Protein AF-A0ABD0NHE2-F1 (afdb_monomer_lite)

Sequence (62 aa):
VGTMKIASFNIQRMGSSKLSDKKVVKHLIKIFSRYSIIVILEVVDKSGKAIDKFLQELNKTT

Foldseek 3Di:
DDDAFEEEDEDAQAEDVQLVDPVSLVVVLVVVVVHPYYHYPNDNYPPCVSVVVSVVVSVVVD

Secondary structure (DSSP, 8-state):
-PPP-EEEEEEEEESHHHHT-HHHHHHHHHHHTT-SEEEEEEE--TTSHHHHHHHHHHHTT-

pLDDT: mean 95.04, std 7.86, range [56.44, 98.25]

Organism: Cirrhinus mrigala (NCBI:txid683832)

InterPro domains:
  IPR016202 Deoxyribonuclease I [PR00130] (14-43)
  IPR016202 Deoxyribonuclease I [PR00130] (44-62)
  IPR036691 Endonuclease/exonuclease/phosphatase superfamily [G3DSA:3.60.10.10] (4-62)
  IPR036691 Endonuclease/exonuclease/phosphatase superfamily [SSF56219] (4-60)

Structure (mmCIF, N/CA/C/O backbone):
data_AF-A0ABD0NHE2-F1
#
_entry.id   AF-A0ABD0NHE2-F1
#
loop_
_atom_site.group_PDB
_atom_site.id
_atom_site.type_symbol
_atom_site.label_atom_id
_atom_site.label_alt_id
_atom_site.label_comp_id
_atom_site.label_asym_id
_atom_site.label_entity_id
_atom_site.label_seq_id
_atom_site.pdbx_PDB_ins_code
_atom_site.Cartn_x
_atom_site.Cartn_y
_atom_site.Cartn_z
_atom_site.occupancy
_atom_site.B_iso_or_equiv
_atom_site.auth_seq_id
_atom_site.auth_comp_id
_atom_site.auth_asym_id
_atom_site.auth_atom_id
_atom_site.pdbx_PDB_model_num
ATOM 1 N N . VAL A 1 1 ? 0.990 -25.777 -6.031 1.00 56.75 1 VAL A N 1
ATOM 2 C CA . VAL A 1 1 ? 2.011 -24.702 -6.051 1.00 56.75 1 VAL A CA 1
ATOM 3 C C . VAL A 1 1 ? 1.292 -23.398 -6.356 1.00 56.75 1 VAL A C 1
ATOM 5 O O . VAL A 1 1 ? 0.566 -23.362 -7.340 1.00 56.75 1 VAL A O 1
ATOM 8 N N . GLY A 1 2 ? 1.376 -22.386 -5.489 1.00 79.62 2 GLY A N 1
ATOM 9 C CA . GLY A 1 2 ? 0.731 -21.093 -5.742 1.00 79.62 2 GLY A CA 1
ATOM 10 C C . GLY A 1 2 ? 1.511 -20.288 -6.781 1.00 79.62 2 GLY A C 1
ATOM 11 O O . GLY A 1 2 ? 2.735 -20.221 -6.708 1.00 79.62 2 GLY A O 1
ATOM 12 N N . THR A 1 3 ? 0.825 -19.691 -7.756 1.00 92.00 3 THR A N 1
ATOM 13 C CA . THR A 1 3 ? 1.459 -18.797 -8.736 1.00 92.00 3 THR A CA 1
ATOM 14 C C . THR A 1 3 ? 1.667 -17.416 -8.116 1.00 92.00 3 THR A C 1
ATOM 16 O O . THR A 1 3 ? 0.700 -16.777 -7.699 1.00 92.00 3 THR A O 1
ATOM 19 N N . MET A 1 4 ? 2.913 -16.938 -8.080 1.00 96.06 4 MET A N 1
ATOM 20 C CA . MET A 1 4 ? 3.235 -15.569 -7.666 1.00 96.06 4 MET A CA 1
ATOM 21 C C . MET A 1 4 ? 2.675 -14.567 -8.684 1.00 96.06 4 MET A C 1
ATOM 23 O O . MET A 1 4 ? 2.916 -14.700 -9.883 1.00 96.06 4 MET A O 1
ATOM 27 N N . LYS A 1 5 ? 1.929 -13.561 -8.213 1.00 96.62 5 LYS A N 1
ATOM 28 C CA . LYS 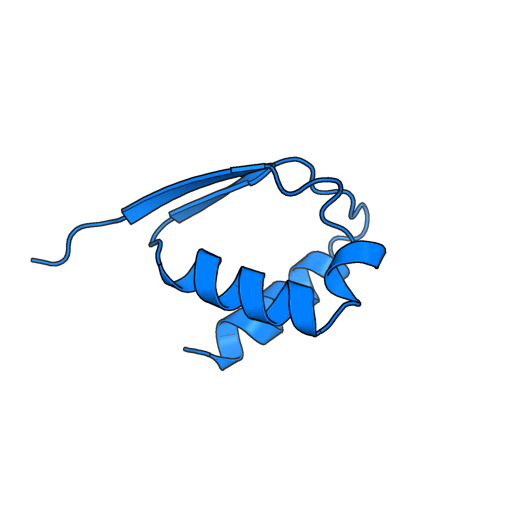A 1 5 ? 1.342 -12.516 -9.069 1.00 96.62 5 LYS A CA 1
ATOM 29 C C . LYS A 1 5 ? 2.059 -11.190 -8.845 1.00 96.62 5 LYS A C 1
ATOM 31 O O . LYS A 1 5 ? 2.103 -10.709 -7.716 1.00 96.62 5 LYS A O 1
ATOM 36 N N . ILE A 1 6 ? 2.584 -10.599 -9.916 1.00 97.88 6 ILE A N 1
ATOM 37 C CA . ILE A 1 6 ? 3.348 -9.346 -9.883 1.00 97.88 6 ILE A CA 1
ATOM 38 C C . ILE A 1 6 ? 2.641 -8.307 -10.758 1.00 97.88 6 ILE A C 1
ATOM 40 O O . ILE A 1 6 ? 2.169 -8.646 -11.842 1.00 97.88 6 ILE A O 1
ATOM 44 N N . ALA A 1 7 ? 2.558 -7.057 -10.299 1.00 98.19 7 ALA A N 1
ATOM 45 C CA . ALA A 1 7 ? 1.978 -5.954 -11.065 1.00 98.19 7 ALA A CA 1
ATOM 46 C C . ALA A 1 7 ? 2.724 -4.629 -10.869 1.00 98.19 7 ALA A C 1
ATOM 48 O O . ALA A 1 7 ? 3.433 -4.426 -9.885 1.00 98.19 7 ALA A O 1
ATOM 49 N N . SER A 1 8 ? 2.500 -3.696 -11.791 1.00 98.25 8 SER A N 1
ATOM 50 C CA . SER A 1 8 ? 2.774 -2.274 -11.604 1.00 98.25 8 SER A CA 1
ATOM 51 C C . SER A 1 8 ? 1.484 -1.481 -11.801 1.00 98.25 8 SER A C 1
ATOM 53 O O . SER A 1 8 ? 0.625 -1.860 -12.60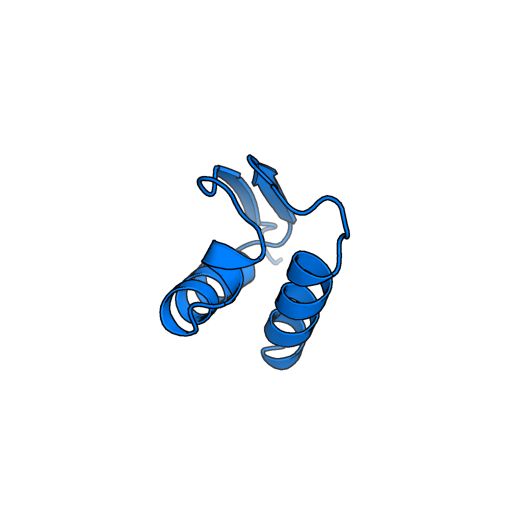1 1.00 98.25 8 SER A O 1
ATOM 55 N N . PHE A 1 9 ? 1.313 -0.399 -11.045 1.00 98.25 9 PHE A N 1
ATOM 56 C CA . PHE A 1 9 ? 0.129 0.445 -11.146 1.00 98.25 9 PHE A CA 1
ATOM 57 C C . PHE A 1 9 ? 0.482 1.913 -10.911 1.00 98.25 9 PHE A C 1
ATOM 59 O O . PHE A 1 9 ? 0.962 2.292 -9.842 1.00 98.25 9 PHE A O 1
ATOM 66 N N . ASN A 1 10 ? 0.228 2.751 -11.917 1.00 98.19 10 ASN A N 1
ATOM 67 C CA . ASN A 1 10 ? 0.294 4.195 -11.755 1.00 98.19 10 ASN A CA 1
ATOM 68 C C . ASN A 1 10 ? -1.028 4.714 -11.167 1.00 98.19 10 ASN A C 1
ATOM 70 O O . ASN A 1 10 ? -2.059 4.718 -11.843 1.00 98.19 10 ASN A O 1
ATOM 74 N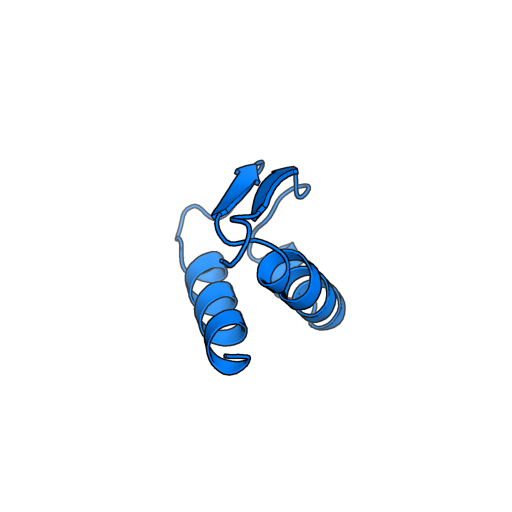 N . ILE A 1 11 ? -0.989 5.145 -9.903 1.00 97.88 11 ILE A N 1
ATOM 75 C CA . ILE A 1 11 ? -2.129 5.738 -9.208 1.00 97.88 11 ILE A CA 1
ATOM 76 C C . ILE A 1 11 ? -1.916 7.244 -9.190 1.00 97.88 11 ILE A C 1
ATOM 78 O O . ILE A 1 11 ? -1.136 7.748 -8.387 1.00 97.88 11 ILE A O 1
ATOM 82 N N . GLN A 1 12 ? -2.673 7.956 -10.027 1.00 97.81 12 GLN A N 1
ATOM 83 C CA . GLN A 1 12 ? -2.553 9.404 -10.176 1.00 97.81 12 GLN A CA 1
ATOM 84 C C . GLN A 1 12 ? -2.457 10.103 -8.812 1.00 97.81 12 GLN A C 1
ATOM 86 O O . GLN A 1 12 ? -3.417 10.061 -8.037 1.00 97.81 12 GLN A O 1
ATOM 91 N N . ARG A 1 13 ? -1.339 10.775 -8.530 1.00 96.69 13 ARG A N 1
ATOM 92 C CA . ARG A 1 13 ? -1.098 11.491 -7.262 1.00 96.69 13 ARG A CA 1
ATOM 93 C C . ARG A 1 13 ? -1.517 10.697 -6.009 1.00 96.69 13 ARG A C 1
ATOM 95 O O . ARG A 1 13 ? -2.369 11.152 -5.236 1.00 96.69 13 ARG A O 1
ATOM 102 N N . MET A 1 14 ? -0.948 9.513 -5.795 1.00 97.00 14 MET A N 1
ATOM 103 C CA . MET A 1 14 ? -1.196 8.706 -4.599 1.00 97.00 14 MET A CA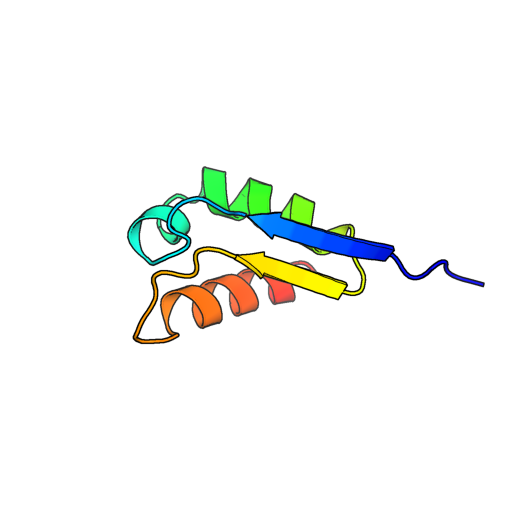 1
ATOM 104 C C . MET A 1 14 ? -0.591 9.364 -3.355 1.00 97.00 14 MET A C 1
ATOM 106 O O . MET A 1 14 ? 0.569 9.166 -3.011 1.00 97.00 14 MET A O 1
ATOM 110 N N . GLY A 1 15 ? -1.401 10.160 -2.670 1.00 97.06 15 GLY A N 1
ATOM 111 C CA . GLY A 1 15 ? -1.032 10.824 -1.425 1.00 97.06 15 GLY A CA 1
ATOM 112 C C . GLY A 1 15 ? -2.249 11.091 -0.551 1.00 97.06 15 GLY A C 1
ATOM 113 O O . GLY A 1 15 ? -3.345 10.585 -0.814 1.00 97.06 15 GLY A O 1
ATOM 114 N N . SER A 1 16 ? -2.080 11.932 0.468 1.00 97.19 16 SER A N 1
ATOM 115 C CA . SER A 1 16 ? -3.084 12.173 1.516 1.00 97.19 16 SER A CA 1
ATOM 116 C C . SER A 1 16 ? -4.477 12.522 0.986 1.00 97.19 16 SER A C 1
ATOM 118 O O . SER A 1 16 ? -5.464 12.007 1.497 1.00 97.19 16 SER A O 1
ATOM 120 N N . SER A 1 17 ? -4.573 13.346 -0.066 1.00 96.56 17 SER A N 1
ATOM 121 C CA . SER A 1 17 ? -5.864 13.741 -0.655 1.00 96.56 17 SER A CA 1
ATOM 122 C C . SER A 1 17 ? -6.614 12.586 -1.318 1.00 96.56 17 SER A C 1
ATOM 124 O O . SER A 1 17 ? -7.835 12.631 -1.396 1.00 96.56 17 SER A O 1
ATOM 126 N N . LYS A 1 18 ? -5.904 11.586 -1.848 1.00 97.56 18 LYS A N 1
ATOM 127 C CA . LYS A 1 18 ? -6.521 10.427 -2.502 1.00 97.56 18 LYS A CA 1
ATOM 128 C C . LYS A 1 18 ? -6.838 9.331 -1.487 1.00 97.56 18 LYS A C 1
ATOM 130 O O . LYS A 1 18 ? -7.877 8.688 -1.577 1.00 97.56 18 LYS A O 1
ATOM 135 N N . LEU A 1 19 ? -5.962 9.161 -0.498 1.00 97.69 19 LEU A N 1
ATOM 136 C CA . LEU A 1 19 ? -6.093 8.162 0.564 1.00 97.69 19 LEU A CA 1
ATOM 137 C C . LEU A 1 19 ? -7.028 8.593 1.709 1.00 97.69 19 LEU A C 1
ATOM 139 O O . LEU A 1 19 ? -7.306 7.795 2.601 1.00 97.69 19 LEU A O 1
ATOM 143 N N . SER A 1 20 ? -7.553 9.821 1.687 1.00 97.19 20 SER A N 1
ATOM 144 C CA . SER A 1 20 ? -8.635 10.254 2.578 1.00 97.19 20 SER A CA 1
ATOM 145 C C . SER A 1 20 ? -10.024 9.793 2.113 1.00 97.19 20 SER A C 1
ATOM 147 O O . SER A 1 20 ? -10.944 9.721 2.931 1.00 97.19 20 SER A O 1
ATOM 149 N N . ASP A 1 21 ? -10.190 9.438 0.832 1.00 98.25 21 ASP A N 1
ATOM 150 C CA . ASP A 1 21 ? -11.450 8.918 0.302 1.00 98.25 21 ASP A CA 1
ATOM 151 C C . ASP A 1 21 ? -11.595 7.419 0.613 1.00 98.25 21 ASP A C 1
ATOM 153 O O . ASP A 1 21 ? -10.933 6.552 0.032 1.00 98.25 21 ASP A O 1
ATOM 157 N N . LYS A 1 22 ? -12.534 7.098 1.510 1.00 97.12 22 LYS A N 1
ATOM 158 C CA . LYS A 1 22 ? -12.836 5.722 1.933 1.00 97.12 22 LYS A CA 1
ATOM 159 C C . LYS A 1 22 ? -13.243 4.810 0.772 1.00 97.12 22 LYS A C 1
ATOM 161 O O . LYS A 1 22 ? -12.936 3.617 0.802 1.00 97.12 22 LYS A O 1
ATOM 166 N N . LYS A 1 23 ? -13.939 5.329 -0.247 1.00 98.06 23 LYS A N 1
ATOM 167 C CA . LYS A 1 23 ? -14.312 4.538 -1.428 1.00 98.06 23 LYS A CA 1
ATOM 168 C C . LYS A 1 23 ? -13.071 4.200 -2.239 1.00 98.06 23 LYS A C 1
ATOM 170 O O . LYS A 1 23 ? -12.934 3.049 -2.646 1.00 98.06 23 LYS A O 1
ATOM 175 N N . VAL A 1 24 ? -12.163 5.153 -2.439 1.00 97.94 24 VAL A N 1
ATOM 176 C CA . VAL A 1 24 ? -10.895 4.911 -3.147 1.00 97.94 24 VAL A CA 1
ATOM 177 C C . VAL A 1 24 ? -10.063 3.871 -2.404 1.00 97.94 24 VAL A C 1
ATOM 179 O O . VAL A 1 24 ? -9.687 2.866 -3.003 1.00 97.94 24 VAL A O 1
ATOM 182 N N . VAL A 1 25 ? -9.863 4.042 -1.094 1.00 97.88 25 VAL A N 1
ATOM 183 C CA . VAL A 1 25 ? -9.112 3.087 -0.259 1.00 97.88 25 VAL A CA 1
ATOM 184 C C . VAL A 1 25 ? -9.693 1.675 -0.368 1.00 97.88 25 VAL A C 1
ATOM 186 O O . VAL A 1 25 ? -8.948 0.727 -0.603 1.00 97.88 25 VAL A O 1
ATOM 189 N N . LYS A 1 26 ? -11.024 1.524 -0.311 1.00 97.75 26 LYS A N 1
ATOM 190 C CA . LYS A 1 26 ? -11.692 0.222 -0.480 1.00 97.75 26 LYS A CA 1
ATOM 191 C C . LYS A 1 26 ? -11.375 -0.447 -1.824 1.00 97.75 26 LYS A C 1
ATOM 193 O O . LYS A 1 26 ? -11.226 -1.666 -1.873 1.00 97.75 26 LYS A O 1
ATOM 198 N N . HIS A 1 27 ? -11.296 0.313 -2.918 1.00 98.19 27 HIS A N 1
ATOM 199 C CA . HIS A 1 27 ? -10.928 -0.241 -4.227 1.00 98.19 27 HIS A CA 1
ATOM 200 C C . HIS A 1 27 ? -9.439 -0.580 -4.298 1.00 98.19 27 HIS A C 1
ATOM 202 O O . HIS A 1 27 ? -9.091 -1.642 -4.807 1.00 98.19 27 HIS A O 1
ATOM 208 N N . LEU A 1 28 ? -8.573 0.276 -3.752 1.00 97.75 28 LEU A N 1
ATOM 209 C CA . LEU A 1 28 ? -7.133 0.030 -3.715 1.00 97.75 28 LEU A CA 1
ATOM 210 C C . LEU A 1 28 ? -6.795 -1.227 -2.910 1.00 97.75 28 LEU A C 1
ATOM 212 O O . LEU A 1 28 ? -6.044 -2.054 -3.411 1.00 97.75 28 LEU A O 1
ATOM 216 N N . ILE A 1 29 ? -7.415 -1.445 -1.746 1.00 97.69 29 ILE A N 1
ATOM 217 C CA . ILE A 1 29 ? -7.241 -2.686 -0.968 1.00 97.69 29 ILE A CA 1
ATOM 218 C C . ILE A 1 29 ? -7.584 -3.909 -1.829 1.00 97.69 29 ILE A C 1
ATOM 220 O O . ILE A 1 29 ? -6.756 -4.799 -1.993 1.00 97.69 29 ILE A O 1
ATOM 224 N N . LYS A 1 30 ? -8.752 -3.911 -2.492 1.00 97.56 30 LYS A N 1
ATOM 225 C CA . LYS A 1 30 ? -9.148 -5.005 -3.399 1.00 97.56 30 LYS A CA 1
ATOM 226 C C . LYS A 1 30 ? -8.162 -5.231 -4.547 1.00 97.56 30 LYS A C 1
ATOM 228 O O . LYS A 1 30 ? -8.013 -6.363 -4.997 1.00 97.56 30 LYS A O 1
ATOM 233 N N . ILE A 1 31 ? -7.540 -4.174 -5.068 1.00 97.44 31 ILE A N 1
ATOM 234 C CA . ILE A 1 31 ? -6.538 -4.279 -6.134 1.00 97.44 31 ILE A CA 1
ATOM 235 C C . ILE A 1 31 ? -5.243 -4.880 -5.579 1.00 97.44 31 ILE A C 1
ATOM 237 O O . ILE A 1 31 ? -4.731 -5.825 -6.172 1.00 97.44 31 ILE A O 1
ATOM 241 N N . PHE A 1 32 ? -4.741 -4.373 -4.451 1.00 96.62 32 PHE A N 1
ATOM 242 C CA . PHE A 1 32 ? -3.465 -4.788 -3.860 1.00 96.62 32 PHE A CA 1
ATOM 243 C C . PHE A 1 32 ? -3.508 -6.249 -3.397 1.00 96.62 32 PHE A C 1
ATOM 245 O O . PHE A 1 32 ? -2.579 -6.994 -3.689 1.00 96.62 32 PHE A O 1
ATOM 252 N N . SER A 1 33 ? -4.620 -6.708 -2.807 1.00 95.19 33 SER A N 1
ATOM 253 C CA . SER A 1 33 ? -4.792 -8.100 -2.353 1.00 95.19 33 SER A CA 1
ATOM 254 C C . SER A 1 33 ? -4.754 -9.156 -3.471 1.00 95.19 33 SER A C 1
ATOM 256 O O . SER A 1 33 ? -4.747 -10.351 -3.191 1.00 95.19 33 SER A O 1
ATOM 258 N N . ARG A 1 34 ? -4.748 -8.756 -4.751 1.00 94.88 34 ARG A N 1
ATOM 259 C CA . ARG A 1 34 ? -4.652 -9.686 -5.893 1.00 94.88 34 ARG A CA 1
ATOM 260 C C . ARG A 1 34 ? -3.220 -10.107 -6.211 1.00 94.88 34 ARG A C 1
ATOM 262 O O . ARG A 1 34 ? -3.046 -11.046 -6.992 1.00 94.88 34 ARG A O 1
ATOM 269 N N . TYR A 1 35 ? -2.228 -9.395 -5.684 1.00 96.25 35 TYR A N 1
ATOM 270 C CA . TYR A 1 35 ? -0.834 -9.517 -6.091 1.00 96.25 35 TYR A CA 1
ATOM 271 C C . TYR A 1 35 ? 0.052 -9.869 -4.900 1.00 96.25 35 TYR A C 1
ATOM 273 O O . TYR A 1 35 ? -0.151 -9.389 -3.792 1.00 96.25 35 TYR A O 1
ATOM 281 N N . SER A 1 36 ? 1.057 -10.702 -5.150 1.00 95.25 36 SER A N 1
ATOM 282 C CA . SER A 1 36 ? 2.137 -10.983 -4.204 1.00 95.25 36 SER A CA 1
ATOM 283 C C . SER A 1 36 ? 3.115 -9.808 -4.122 1.00 95.25 36 SER A C 1
ATOM 285 O O . SER A 1 36 ? 3.651 -9.528 -3.058 1.00 95.25 36 SER A O 1
ATOM 287 N N . ILE A 1 37 ? 3.347 -9.127 -5.251 1.00 96.69 37 ILE A N 1
ATOM 288 C CA . ILE A 1 37 ? 4.199 -7.937 -5.355 1.00 96.69 37 ILE A CA 1
ATOM 289 C C . ILE A 1 37 ? 3.494 -6.917 -6.249 1.00 96.69 37 ILE A C 1
ATOM 291 O O . ILE A 1 37 ? 3.037 -7.252 -7.344 1.00 96.69 37 ILE A O 1
ATOM 295 N N . ILE A 1 38 ? 3.429 -5.662 -5.811 1.00 97.69 38 ILE A N 1
ATOM 296 C CA . ILE A 1 38 ? 2.919 -4.558 -6.623 1.00 97.69 38 ILE A CA 1
ATOM 297 C C . ILE A 1 38 ? 3.834 -3.336 -6.506 1.00 97.69 38 ILE A C 1
ATOM 299 O O . ILE A 1 38 ? 4.173 -2.910 -5.405 1.00 97.69 38 ILE A O 1
ATOM 303 N N . VAL A 1 39 ? 4.238 -2.774 -7.646 1.00 98.12 39 VAL A N 1
ATOM 304 C CA . VAL A 1 39 ? 5.004 -1.521 -7.726 1.00 98.12 39 VAL A CA 1
ATOM 305 C C . VAL A 1 39 ? 4.040 -0.371 -7.979 1.00 98.12 39 VAL A C 1
ATOM 307 O O . VAL A 1 39 ? 3.268 -0.406 -8.939 1.00 98.12 39 VAL A O 1
ATOM 310 N N . ILE A 1 40 ? 4.095 0.660 -7.141 1.00 97.62 40 ILE A N 1
ATOM 311 C CA . ILE A 1 40 ? 3.203 1.813 -7.240 1.00 97.62 40 ILE A CA 1
ATOM 312 C C . ILE A 1 40 ? 3.966 3.047 -7.699 1.00 97.62 40 ILE A C 1
ATOM 314 O O . ILE A 1 40 ? 5.016 3.375 -7.149 1.00 97.62 40 ILE A O 1
ATOM 318 N N . LEU A 1 41 ? 3.417 3.730 -8.702 1.00 97.75 41 LEU A N 1
ATOM 319 C CA . LEU A 1 41 ? 3.952 4.984 -9.226 1.00 97.75 41 LEU A CA 1
ATOM 320 C C . LEU A 1 41 ? 3.102 6.177 -8.772 1.00 97.75 41 LEU A C 1
ATOM 322 O O . LEU A 1 41 ? 1.977 6.010 -8.303 1.00 97.75 41 LEU A O 1
ATOM 326 N N . GLU A 1 42 ? 3.664 7.379 -8.934 1.00 97.44 42 GLU A N 1
ATOM 327 C CA . GLU A 1 42 ? 3.046 8.657 -8.554 1.00 97.44 42 GLU A CA 1
ATOM 328 C C . GLU A 1 42 ? 2.689 8.772 -7.064 1.00 97.44 42 GLU A C 1
ATOM 330 O O . GLU A 1 42 ? 1.696 9.398 -6.686 1.00 97.44 42 GLU A O 1
ATOM 335 N N . VAL A 1 43 ? 3.532 8.222 -6.189 1.00 97.19 43 VAL A N 1
ATOM 336 C CA . VAL A 1 43 ? 3.415 8.476 -4.751 1.00 97.19 43 VAL A CA 1
ATOM 337 C C . VAL A 1 43 ? 3.750 9.943 -4.471 1.00 97.19 43 VAL A C 1
ATOM 339 O O . VAL A 1 43 ? 4.877 10.396 -4.665 1.00 97.19 43 VAL A O 1
ATOM 342 N N . VAL A 1 44 ? 2.754 10.698 -4.010 1.00 96.69 44 VAL A N 1
ATOM 343 C CA . VAL A 1 44 ? 2.864 12.115 -3.632 1.00 96.69 44 VAL A CA 1
ATOM 344 C C . VAL A 1 44 ? 2.592 12.236 -2.133 1.00 96.69 44 VAL A C 1
ATOM 346 O O . VAL A 1 44 ? 1.637 12.874 -1.692 1.00 96.69 44 VAL A O 1
ATOM 349 N N . ASP A 1 45 ? 3.439 11.588 -1.338 1.00 96.31 45 ASP A N 1
ATOM 350 C CA . ASP A 1 45 ? 3.412 11.647 0.123 1.00 96.31 45 ASP A CA 1
ATOM 3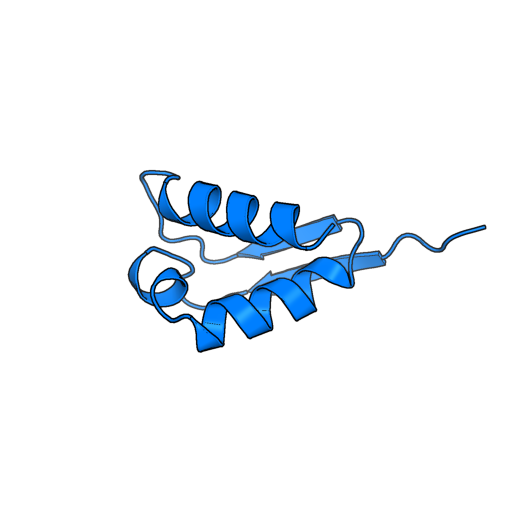51 C C . ASP A 1 45 ? 4.834 11.777 0.671 1.00 96.31 45 ASP A C 1
ATOM 353 O O . ASP A 1 45 ? 5.488 10.796 1.013 1.00 96.31 45 ASP A O 1
ATOM 357 N N . LYS A 1 46 ? 5.316 13.020 0.773 1.00 95.56 46 LYS A N 1
ATOM 358 C CA . LYS A 1 46 ? 6.660 13.317 1.296 1.00 95.56 46 LYS A CA 1
ATOM 359 C C . LYS A 1 46 ? 6.876 12.810 2.726 1.00 95.56 46 LYS A C 1
ATOM 361 O O . LYS A 1 46 ? 8.016 12.633 3.131 1.00 95.56 46 LYS A O 1
ATOM 366 N N . SER A 1 47 ? 5.799 12.649 3.497 1.00 96.12 47 SER A N 1
ATOM 367 C CA . SER A 1 47 ? 5.873 12.281 4.911 1.00 96.12 47 SER A CA 1
ATOM 368 C C . SER A 1 47 ? 5.848 10.775 5.160 1.00 96.12 47 SER A C 1
ATOM 370 O O . SER A 1 47 ? 6.127 10.362 6.280 1.00 96.12 47 SER A O 1
ATOM 372 N N . GLY A 1 48 ? 5.434 9.977 4.170 1.00 96.19 48 GLY A N 1
ATOM 373 C CA . GLY A 1 48 ? 5.153 8.543 4.309 1.00 96.19 48 GLY A CA 1
ATOM 374 C C . GLY A 1 48 ? 3.880 8.200 5.098 1.00 96.19 48 GLY A C 1
ATOM 375 O O . GLY A 1 48 ? 3.340 7.108 4.949 1.00 96.19 48 GLY A O 1
ATOM 376 N N . LYS A 1 49 ? 3.335 9.133 5.891 1.00 97.56 49 LYS A N 1
ATOM 377 C CA . LYS A 1 49 ? 2.236 8.868 6.835 1.00 97.56 49 LYS A CA 1
ATOM 378 C C . LYS A 1 49 ? 0.941 8.401 6.171 1.00 97.56 49 LYS A C 1
ATOM 380 O O . LYS A 1 49 ? 0.196 7.621 6.766 1.00 97.56 49 LYS A O 1
ATOM 385 N N . ALA A 1 50 ? 0.613 8.914 4.985 1.00 97.00 50 ALA A N 1
ATOM 386 C CA . ALA A 1 50 ? -0.604 8.513 4.285 1.00 97.00 50 ALA A CA 1
ATOM 387 C C . ALA A 1 50 ? -0.465 7.091 3.734 1.00 97.00 50 ALA A C 1
ATOM 389 O O . ALA A 1 50 ? -1.416 6.312 3.817 1.00 97.00 50 ALA A O 1
ATOM 390 N N . ILE A 1 51 ? 0.723 6.748 3.227 1.00 97.19 51 ILE A N 1
ATOM 391 C CA . ILE A 1 51 ? 1.047 5.388 2.789 1.00 97.19 51 ILE A CA 1
ATOM 392 C C . ILE A 1 51 ? 1.052 4.422 3.976 1.00 97.19 51 ILE A C 1
ATOM 394 O O . ILE A 1 51 ? 0.394 3.389 3.897 1.00 97.19 51 ILE A O 1
ATOM 398 N N . ASP A 1 52 ? 1.680 4.778 5.097 1.00 97.75 52 ASP A N 1
ATOM 399 C CA . ASP A 1 52 ? 1.699 3.947 6.308 1.00 97.75 52 ASP A CA 1
ATOM 400 C C . ASP A 1 52 ? 0.285 3.638 6.803 1.00 97.75 52 ASP A C 1
ATOM 402 O O . ASP A 1 52 ? -0.059 2.488 7.078 1.00 97.75 52 ASP A O 1
ATOM 406 N N . LYS A 1 53 ? -0.580 4.657 6.853 1.00 97.38 53 LYS A N 1
ATOM 407 C CA . LYS A 1 53 ? -1.986 4.478 7.224 1.00 97.38 53 LYS A CA 1
ATOM 408 C C . LYS A 1 53 ? -2.725 3.568 6.241 1.00 97.38 53 LYS A C 1
ATOM 410 O O . LYS A 1 53 ? -3.524 2.738 6.663 1.00 97.38 53 LYS A O 1
ATOM 415 N N . PHE A 1 54 ? -2.472 3.704 4.941 1.00 97.31 54 PHE A N 1
ATOM 416 C CA . PHE A 1 54 ? -3.055 2.813 3.939 1.00 97.31 54 PHE A CA 1
ATOM 417 C C . PHE A 1 54 ? -2.588 1.360 4.122 1.00 97.31 54 PHE A C 1
ATOM 419 O O . PHE A 1 54 ? -3.416 0.453 4.069 1.00 97.31 54 PHE A O 1
ATOM 426 N N . LEU A 1 55 ? -1.300 1.136 4.401 1.00 96.56 55 LEU A N 1
ATOM 427 C CA . LEU A 1 55 ? -0.750 -0.195 4.675 1.00 96.56 55 LEU A CA 1
ATOM 428 C C . LEU A 1 55 ? -1.337 -0.808 5.953 1.00 96.56 55 LEU A C 1
ATOM 430 O O . LEU A 1 55 ? -1.638 -1.998 5.971 1.00 96.56 55 LEU A O 1
ATOM 434 N N . GLN A 1 56 ? -1.574 -0.007 6.996 1.00 97.00 56 GLN A N 1
ATOM 435 C CA . GLN A 1 56 ? -2.280 -0.467 8.196 1.00 97.00 56 GLN A CA 1
ATOM 436 C C . GLN A 1 56 ? -3.698 -0.956 7.875 1.00 97.00 56 GLN A C 1
ATOM 438 O O . GLN A 1 56 ? -4.111 -1.990 8.388 1.00 97.00 56 GLN A O 1
ATOM 443 N N . GLU A 1 57 ? -4.446 -0.248 7.025 1.00 95.56 57 GLU A N 1
ATOM 444 C CA . GLU A 1 57 ? -5.781 -0.691 6.598 1.00 95.56 57 GLU A CA 1
ATOM 445 C C . GLU A 1 57 ? -5.726 -1.944 5.711 1.00 95.56 57 GLU A C 1
ATOM 447 O O . GLU A 1 57 ? -6.542 -2.852 5.873 1.00 95.56 57 GLU A O 1
ATOM 452 N N . LEU A 1 58 ? -4.742 -2.032 4.811 1.00 95.88 58 LEU A N 1
ATOM 453 C CA . LEU A 1 58 ? -4.512 -3.222 3.988 1.00 95.88 58 LEU A CA 1
ATOM 454 C C . LEU A 1 58 ? -4.244 -4.458 4.863 1.00 95.88 58 LEU A C 1
ATOM 456 O O . LEU A 1 58 ? -4.874 -5.498 4.667 1.00 95.88 58 LEU A O 1
ATOM 460 N N . ASN A 1 59 ? -3.385 -4.317 5.875 1.00 95.19 59 ASN A N 1
ATOM 461 C CA . ASN A 1 59 ? -2.996 -5.398 6.783 1.00 95.19 59 ASN A CA 1
ATOM 462 C C . ASN A 1 59 ? -4.113 -5.842 7.738 1.00 95.19 59 ASN A C 1
ATOM 464 O O . ASN A 1 59 ? -4.013 -6.920 8.299 1.00 95.19 59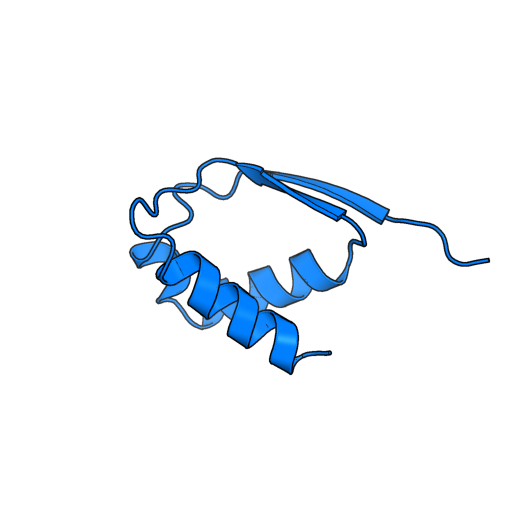 ASN A O 1
ATOM 468 N N . LYS A 1 60 ? -5.186 -5.061 7.920 1.00 93.94 60 LYS A N 1
ATOM 469 C CA . LYS A 1 60 ? -6.381 -5.503 8.672 1.00 93.94 60 LYS A CA 1
ATOM 470 C C . LYS A 1 60 ? -7.270 -6.463 7.880 1.00 93.94 60 LYS A C 1
ATOM 472 O O . LYS A 1 60 ? -8.174 -7.065 8.447 1.00 93.94 60 LYS A O 1
ATOM 477 N N . THR A 1 61 ? -7.082 -6.526 6.562 1.00 76.38 61 THR A N 1
ATOM 478 C CA . THR A 1 61 ? -7.890 -7.368 5.665 1.00 76.38 61 THR A CA 1
ATOM 479 C C . THR A 1 61 ? -7.307 -8.782 5.528 1.00 76.38 61 THR A C 1
ATOM 481 O O . THR A 1 61 ? -7.945 -9.641 4.923 1.00 76.38 61 THR A O 1
ATOM 484 N N . THR A 1 62 ? -6.106 -9.015 6.067 1.00 56.44 62 THR A N 1
ATOM 485 C CA . THR A 1 62 ? -5.378 -10.295 6.039 1.00 56.44 62 THR A CA 1
ATOM 486 C C . THR A 1 62 ? -5.230 -10.812 7.461 1.00 56.44 62 THR A C 1
ATOM 488 O O . THR A 1 62 ? -5.357 -12.039 7.643 1.00 56.44 62 THR A O 1
#

Radius of gyration: 11.88 Å; chains: 1; bounding box: 21×38×20 Å